Protein AF-A0A967WH83-F1 (afdb_monomer_lite)

Structure (mmCIF, N/CA/C/O backbone):
data_AF-A0A967WH83-F1
#
_entry.id   AF-A0A967WH83-F1
#
loop_
_atom_site.group_PDB
_atom_site.id
_atom_site.type_symbol
_atom_site.label_atom_id
_atom_site.label_alt_id
_atom_site.label_comp_id
_atom_site.label_asym_id
_atom_site.label_entity_id
_atom_site.label_seq_id
_atom_site.pdbx_PDB_ins_code
_atom_site.Cartn_x
_atom_site.Cartn_y
_atom_site.Cartn_z
_atom_site.occupancy
_atom_site.B_iso_or_equiv
_atom_site.auth_seq_id
_atom_site.auth_comp_id
_atom_site.auth_asym_id
_atom_site.auth_atom_id
_atom_site.pdbx_PDB_model_num
ATOM 1 N N . TYR A 1 1 ? 5.527 0.668 12.279 1.00 58.78 1 TYR A N 1
ATOM 2 C CA . TYR A 1 1 ? 4.237 0.368 11.621 1.00 58.78 1 TYR A CA 1
ATOM 3 C C . TYR A 1 1 ? 3.629 -0.958 12.084 1.00 58.78 1 TYR A C 1
ATOM 5 O O . TYR A 1 1 ? 2.510 -0.930 12.578 1.00 58.78 1 TYR A O 1
ATOM 13 N N . CYS A 1 2 ? 4.349 -2.089 12.033 1.00 67.12 2 CYS A N 1
ATOM 14 C CA . CYS A 1 2 ? 3.803 -3.416 12.383 1.00 67.12 2 CYS A CA 1
ATOM 15 C C . CYS A 1 2 ? 3.231 -3.522 13.811 1.00 67.12 2 CYS A C 1
ATOM 17 O O . CYS A 1 2 ? 2.157 -4.084 13.991 1.00 67.12 2 CYS A O 1
ATOM 19 N N . PHE A 1 3 ? 3.884 -2.918 14.811 1.00 72.75 3 PHE A N 1
ATOM 20 C CA . PHE A 1 3 ? 3.380 -2.912 16.192 1.00 72.75 3 PHE A CA 1
ATOM 21 C C . PHE A 1 3 ? 2.070 -2.131 16.354 1.00 72.75 3 PHE A C 1
ATOM 23 O O . PHE A 1 3 ? 1.200 -2.560 17.098 1.00 72.75 3 PHE A O 1
ATOM 30 N N . VAL A 1 4 ? 1.885 -1.028 15.620 1.00 73.88 4 VAL A N 1
ATOM 31 C CA . VAL A 1 4 ? 0.642 -0.236 15.668 1.00 73.88 4 VAL A CA 1
ATOM 32 C C . VAL A 1 4 ? -0.521 -1.033 15.081 1.00 73.88 4 VAL A C 1
ATOM 34 O O . VAL A 1 4 ? -1.594 -1.068 15.672 1.00 73.88 4 VAL A O 1
ATOM 37 N N . ALA A 1 5 ? -0.297 -1.727 13.961 1.00 70.25 5 ALA A N 1
ATOM 38 C CA . ALA A 1 5 ? -1.292 -2.629 13.385 1.00 70.25 5 ALA A CA 1
ATOM 39 C C . ALA A 1 5 ? -1.612 -3.803 14.329 1.00 70.25 5 ALA A C 1
ATOM 41 O O . ALA A 1 5 ? -2.774 -4.170 14.481 1.00 70.25 5 ALA A O 1
ATOM 42 N N . TRP A 1 6 ? -0.595 -4.356 14.998 1.00 73.44 6 TRP A N 1
ATOM 43 C CA . TRP A 1 6 ? -0.764 -5.438 15.965 1.00 73.44 6 TRP A CA 1
ATOM 44 C C . TRP A 1 6 ? -1.576 -5.007 17.191 1.00 73.44 6 TRP A C 1
ATOM 46 O O . TRP A 1 6 ? -2.530 -5.685 17.543 1.00 73.44 6 TRP A O 1
ATOM 56 N N . PHE A 1 7 ? -1.268 -3.859 17.801 1.00 75.69 7 PHE A N 1
ATOM 57 C CA . PHE A 1 7 ? -2.021 -3.346 18.952 1.00 75.69 7 PHE A CA 1
ATOM 58 C C . PHE A 1 7 ? -3.437 -2.881 18.583 1.00 75.69 7 PHE A C 1
ATOM 60 O O . PHE A 1 7 ? -4.366 -3.064 19.363 1.00 75.69 7 PHE A O 1
ATOM 67 N N . ALA A 1 8 ? -3.636 -2.326 17.384 1.00 70.50 8 ALA A N 1
ATOM 68 C CA .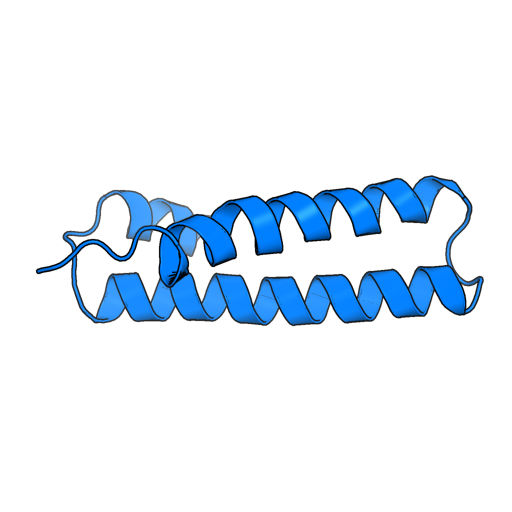 ALA A 1 8 ? -4.957 -1.901 16.919 1.00 70.50 8 ALA A CA 1
ATOM 69 C C . ALA A 1 8 ? -5.886 -3.072 16.542 1.00 70.50 8 ALA A C 1
ATOM 71 O O . ALA A 1 8 ? -7.091 -2.865 16.365 1.00 70.50 8 ALA A O 1
ATOM 72 N N . ARG A 1 9 ? -5.358 -4.299 16.401 1.00 69.56 9 ARG A N 1
ATOM 73 C CA . ARG A 1 9 ? -6.160 -5.469 16.010 1.00 69.56 9 ARG A CA 1
ATOM 74 C C . ARG A 1 9 ? -7.202 -5.834 17.074 1.00 69.56 9 ARG A C 1
ATOM 76 O O . ARG A 1 9 ? -8.322 -6.170 16.701 1.00 69.56 9 ARG A O 1
ATOM 83 N N . ASP A 1 10 ? -6.821 -5.709 18.348 1.00 71.19 10 ASP A N 1
ATOM 84 C CA . ASP A 1 10 ? -7.608 -6.090 19.529 1.00 71.19 10 ASP A CA 1
ATOM 85 C C . ASP A 1 10 ? -8.375 -4.892 20.125 1.00 71.19 10 ASP A C 1
ATOM 87 O O . ASP A 1 10 ? -9.156 -5.047 21.059 1.00 71.19 10 ASP A O 1
ATOM 91 N N . ALA A 1 11 ? -8.169 -3.687 19.581 1.00 70.88 11 ALA A N 1
ATOM 92 C CA . ALA A 1 11 ? -8.898 -2.496 19.993 1.00 70.88 11 ALA A CA 1
ATOM 93 C C . ALA A 1 11 ? -10.368 -2.565 19.543 1.00 70.88 11 ALA A C 1
ATOM 95 O O . ALA A 1 11 ? -10.660 -2.937 18.401 1.00 70.88 11 ALA A O 1
ATOM 96 N N . GLU A 1 12 ? -11.286 -2.157 20.425 1.00 74.12 12 GLU A N 1
ATOM 97 C CA . GLU A 1 12 ? -12.708 -2.000 20.106 1.00 74.12 12 GLU A CA 1
ATOM 98 C C . GLU A 1 12 ? -12.918 -1.069 18.902 1.00 74.12 12 GLU A C 1
ATOM 100 O O . GLU A 1 12 ? -12.103 -0.179 18.611 1.00 74.12 12 GLU A O 1
ATOM 105 N N . ASP A 1 13 ? -14.022 -1.291 18.181 1.00 67.12 13 ASP A N 1
ATOM 106 C CA . ASP A 1 13 ? -14.356 -0.514 16.990 1.00 67.12 13 ASP A CA 1
ATOM 107 C C . ASP A 1 13 ? -14.646 0.940 17.391 1.00 67.12 13 ASP A C 1
ATOM 109 O O . ASP A 1 13 ? -15.714 1.292 17.880 1.00 67.12 13 ASP A O 1
ATOM 113 N N . SER A 1 14 ? -13.628 1.780 17.240 1.00 75.75 14 SER A N 1
ATOM 114 C CA . SER A 1 14 ? -13.591 3.163 17.703 1.00 75.75 14 SER A CA 1
ATOM 115 C C . SER A 1 14 ? -13.115 4.076 16.578 1.00 75.75 14 SER A C 1
ATOM 117 O O . SER A 1 14 ? -12.442 3.644 15.633 1.00 75.75 14 SER A O 1
ATOM 119 N N . ALA A 1 15 ? -13.418 5.373 16.685 1.00 76.50 15 ALA A N 1
ATOM 120 C CA . ALA A 1 15 ? -12.949 6.376 15.726 1.00 76.50 15 ALA A CA 1
ATOM 121 C C . ALA A 1 15 ? -11.417 6.330 15.538 1.00 76.50 15 ALA A C 1
ATOM 123 O O . ALA A 1 15 ? -10.925 6.470 14.418 1.00 76.50 15 ALA A O 1
ATOM 124 N N . ALA A 1 16 ? -10.671 6.034 16.609 1.00 77.19 16 ALA A N 1
ATOM 125 C CA . ALA A 1 16 ? -9.221 5.862 16.575 1.00 77.19 16 ALA A CA 1
ATOM 126 C C . ALA A 1 16 ? -8.789 4.661 15.715 1.00 77.19 16 ALA A C 1
ATOM 128 O O . ALA A 1 16 ? -7.908 4.795 14.866 1.00 77.19 16 ALA A O 1
ATOM 129 N N . ARG A 1 17 ? -9.442 3.500 15.861 1.00 77.25 17 ARG A N 1
ATOM 130 C CA . ARG A 1 17 ? -9.149 2.308 15.049 1.00 77.25 17 ARG A CA 1
ATOM 131 C C . ARG A 1 17 ? -9.422 2.552 13.565 1.00 77.25 17 ARG A C 1
ATOM 133 O O . ARG A 1 17 ? -8.598 2.192 12.727 1.00 77.25 17 ARG A O 1
ATOM 140 N N . ARG A 1 18 ? -10.526 3.231 13.233 1.00 77.31 18 ARG A N 1
ATOM 141 C CA . ARG A 1 18 ? -10.844 3.628 11.849 1.00 77.31 18 ARG A CA 1
ATOM 142 C C . ARG A 1 18 ? -9.804 4.589 11.265 1.00 77.31 18 ARG A C 1
ATOM 144 O O . ARG A 1 18 ? -9.379 4.390 10.130 1.00 77.31 18 ARG A O 1
ATOM 151 N N . ALA A 1 19 ? -9.356 5.583 12.035 1.00 80.12 19 ALA A N 1
ATOM 152 C CA . ALA A 1 19 ? -8.310 6.516 11.612 1.00 80.12 19 ALA A CA 1
ATOM 153 C C . ALA A 1 19 ? -6.960 5.817 11.369 1.00 80.12 19 ALA A C 1
ATOM 155 O O . ALA A 1 19 ? -6.277 6.116 10.391 1.00 80.12 19 ALA A O 1
ATOM 156 N N . ILE A 1 20 ? -6.596 4.842 12.208 1.00 82.88 20 ILE A N 1
ATOM 157 C CA . ILE A 1 20 ? -5.380 4.035 12.033 1.00 82.88 20 ILE A CA 1
ATOM 158 C C . ILE A 1 20 ? -5.453 3.215 10.737 1.00 82.88 20 ILE A C 1
ATOM 160 O O . ILE A 1 20 ? -4.514 3.231 9.943 1.00 82.88 20 ILE A O 1
ATOM 164 N N . VAL A 1 21 ? -6.580 2.539 10.489 1.00 80.25 21 VAL A N 1
ATOM 165 C CA . VAL A 1 21 ? -6.810 1.764 9.257 1.00 80.25 21 VAL A CA 1
ATOM 166 C C . VAL A 1 21 ? -6.744 2.664 8.015 1.00 80.25 21 VAL A C 1
ATOM 168 O O . VAL A 1 21 ? -6.092 2.305 7.036 1.00 80.25 21 VAL A O 1
ATOM 171 N N . LEU A 1 22 ? -7.337 3.860 8.074 1.00 79.31 22 LEU A N 1
ATOM 172 C CA . LEU A 1 22 ? -7.229 4.885 7.027 1.00 79.31 22 LEU A CA 1
ATOM 173 C C . LEU A 1 22 ? -5.784 5.319 6.768 1.00 79.31 22 LEU A C 1
ATOM 175 O O . LEU A 1 22 ? -5.365 5.421 5.617 1.00 79.31 22 LEU A O 1
ATOM 179 N N . GLY A 1 23 ? -5.009 5.553 7.828 1.00 82.62 23 GLY A N 1
ATOM 180 C CA . GLY A 1 23 ? -3.598 5.912 7.714 1.00 82.62 23 GLY A CA 1
ATOM 181 C C . GLY A 1 23 ? -2.779 4.824 7.017 1.00 82.62 23 GLY A C 1
ATOM 182 O O . GLY A 1 23 ? -1.970 5.129 6.136 1.00 82.62 23 GLY A O 1
ATOM 183 N N . PHE A 1 24 ? -3.030 3.553 7.348 1.00 82.62 24 PHE A N 1
ATOM 184 C CA . PHE A 1 24 ? -2.403 2.411 6.675 1.00 82.62 24 PHE A CA 1
ATOM 185 C C . PHE A 1 24 ? -2.811 2.293 5.206 1.00 82.62 24 PHE A C 1
ATOM 187 O O . PHE A 1 24 ? -1.970 2.005 4.356 1.00 82.62 24 PHE A O 1
ATOM 194 N N . PHE A 1 25 ? -4.075 2.566 4.889 1.00 81.56 25 PHE A N 1
ATOM 195 C CA . PHE A 1 25 ? -4.550 2.570 3.511 1.00 81.56 25 PHE A CA 1
ATOM 196 C C . PHE A 1 25 ? -3.859 3.649 2.668 1.00 81.56 25 PHE A C 1
ATOM 198 O O . PHE A 1 25 ? -3.332 3.346 1.600 1.00 81.56 25 PHE A O 1
ATOM 205 N N . LEU A 1 26 ? -3.789 4.888 3.165 1.00 84.69 26 LEU A N 1
ATOM 206 C CA . LEU A 1 26 ? -3.161 6.007 2.453 1.00 84.69 26 LEU A CA 1
ATOM 207 C C . LEU A 1 26 ? -1.662 5.792 2.238 1.00 84.69 26 LEU A C 1
ATOM 209 O O . LEU A 1 26 ? -1.160 5.997 1.134 1.00 84.69 26 LEU A O 1
ATOM 213 N N . THR A 1 27 ? -0.943 5.337 3.266 1.00 85.44 27 THR A N 1
ATOM 214 C CA . THR A 1 27 ? 0.484 5.001 3.118 1.00 85.44 27 THR A CA 1
ATOM 215 C C . THR A 1 27 ? 0.696 3.852 2.137 1.00 85.44 27 THR A C 1
ATOM 217 O O . THR A 1 27 ? 1.630 3.897 1.337 1.00 85.44 27 THR A O 1
ATOM 220 N N . GLY A 1 28 ? -0.207 2.871 2.125 1.00 85.00 28 GLY A N 1
ATOM 221 C CA . GLY A 1 28 ? -0.243 1.822 1.114 1.00 85.00 28 GLY A CA 1
ATOM 222 C C . GLY A 1 28 ? -0.434 2.358 -0.310 1.00 85.00 28 GLY A C 1
ATOM 223 O O . GLY A 1 28 ? 0.312 1.961 -1.204 1.00 85.00 28 GLY A O 1
ATOM 224 N N . ILE A 1 29 ? -1.374 3.289 -0.528 1.00 86.75 29 ILE A N 1
ATOM 225 C CA . ILE A 1 29 ? -1.597 3.935 -1.838 1.00 86.75 29 ILE A CA 1
ATOM 226 C C . ILE A 1 29 ? -0.331 4.650 -2.309 1.00 86.75 29 ILE A C 1
ATOM 228 O O . ILE A 1 29 ? 0.077 4.493 -3.458 1.00 86.75 29 ILE A O 1
ATOM 232 N N . ILE A 1 30 ? 0.312 5.415 -1.426 1.00 91.12 30 ILE A N 1
ATOM 233 C CA . ILE A 1 30 ? 1.550 6.125 -1.764 1.00 91.12 30 ILE A CA 1
ATOM 234 C C . ILE A 1 30 ? 2.640 5.119 -2.156 1.00 91.12 30 ILE A C 1
ATOM 236 O O . ILE A 1 30 ? 3.285 5.290 -3.189 1.00 91.12 30 ILE A O 1
ATOM 240 N N . GLY A 1 31 ? 2.803 4.037 -1.386 1.00 88.19 31 GLY A N 1
ATOM 241 C CA . GLY A 1 31 ? 3.742 2.958 -1.704 1.00 88.19 31 GLY A CA 1
ATOM 242 C C . GLY A 1 31 ? 3.464 2.296 -3.057 1.00 88.19 31 GLY A C 1
ATOM 243 O O . GLY A 1 31 ? 4.399 2.067 -3.823 1.00 88.19 31 GLY A O 1
ATOM 244 N N . PHE A 1 32 ? 2.190 2.067 -3.396 1.00 89.56 32 PHE A N 1
ATOM 245 C CA . PHE A 1 32 ? 1.778 1.551 -4.704 1.00 89.56 32 PHE A CA 1
ATOM 246 C C . PHE A 1 32 ? 2.167 2.496 -5.845 1.00 89.56 32 PHE A C 1
ATOM 248 O O . PHE A 1 32 ? 2.752 2.052 -6.830 1.00 89.56 32 PHE A O 1
ATOM 255 N N . ILE A 1 33 ? 1.880 3.795 -5.707 1.00 92.56 33 ILE A N 1
ATOM 256 C CA . ILE A 1 33 ? 2.210 4.803 -6.725 1.00 92.56 33 ILE A CA 1
ATOM 257 C C . ILE A 1 33 ? 3.723 4.849 -6.945 1.00 92.56 33 ILE A C 1
ATOM 259 O O . ILE A 1 33 ? 4.180 4.806 -8.084 1.00 9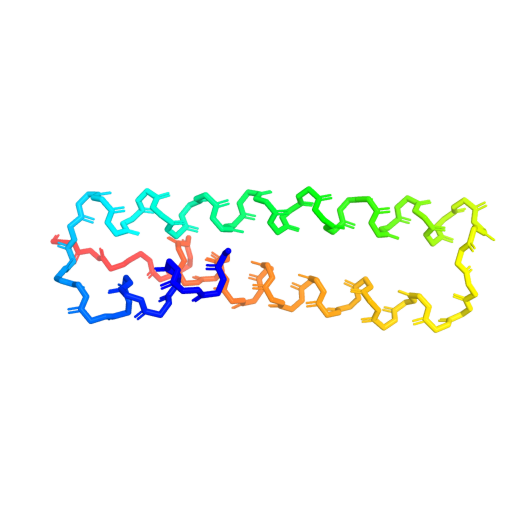2.56 33 ILE A O 1
ATOM 263 N N . VAL A 1 34 ? 4.509 4.885 -5.867 1.00 93.38 34 VAL A N 1
ATOM 264 C CA . VAL A 1 34 ? 5.975 4.904 -5.956 1.00 93.38 34 VAL A CA 1
ATOM 265 C C . VAL A 1 34 ? 6.506 3.630 -6.616 1.00 93.38 34 VAL A C 1
ATOM 267 O O . VAL A 1 34 ? 7.355 3.720 -7.500 1.00 93.38 34 VAL A O 1
ATOM 270 N N . ALA A 1 35 ? 5.991 2.452 -6.246 1.00 89.94 35 ALA A N 1
ATOM 271 C CA . ALA A 1 35 ? 6.380 1.187 -6.869 1.00 89.94 35 ALA A CA 1
ATOM 272 C C . ALA A 1 35 ? 6.034 1.154 -8.367 1.00 89.94 35 ALA A C 1
ATOM 274 O O . ALA A 1 35 ? 6.849 0.722 -9.180 1.00 89.94 35 ALA A O 1
ATOM 275 N N . LEU A 1 36 ? 4.856 1.657 -8.747 1.00 92.31 36 LEU A N 1
ATOM 276 C CA . LEU A 1 36 ? 4.429 1.729 -10.142 1.00 92.31 36 LEU A CA 1
ATOM 277 C C . LEU A 1 36 ? 5.318 2.680 -10.952 1.00 92.31 36 LEU A C 1
ATOM 279 O O . LEU A 1 36 ? 5.761 2.326 -12.040 1.00 92.31 36 LEU A O 1
ATOM 283 N N . LEU A 1 37 ? 5.640 3.857 -10.411 1.00 93.75 37 LEU A N 1
ATOM 284 C CA . LEU A 1 37 ? 6.562 4.803 -11.045 1.00 93.75 37 LEU A CA 1
ATOM 285 C C . LEU A 1 37 ? 7.976 4.222 -11.171 1.00 93.75 37 LEU A C 1
ATOM 287 O O . LEU A 1 37 ? 8.608 4.380 -12.214 1.00 93.75 37 LEU A O 1
ATOM 291 N N 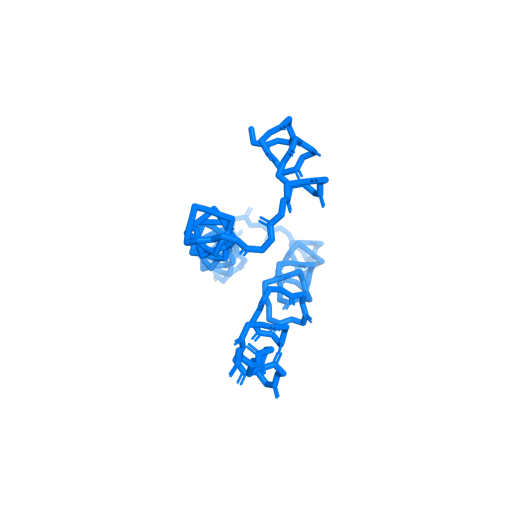. GLY A 1 38 ? 8.465 3.510 -10.152 1.00 92.38 38 GLY A N 1
ATOM 292 C CA . GLY A 1 38 ? 9.744 2.792 -10.193 1.00 92.38 38 GLY A CA 1
ATOM 293 C C . GLY A 1 38 ? 9.789 1.706 -11.275 1.00 92.38 38 GLY A C 1
ATOM 294 O O . GLY A 1 38 ? 10.796 1.563 -11.968 1.00 92.38 38 GLY A O 1
ATOM 295 N N . GLN A 1 39 ? 8.681 0.989 -11.474 1.00 92.62 39 GLN A N 1
ATOM 296 C CA . GLN A 1 39 ? 8.558 -0.009 -12.536 1.00 92.62 39 GLN A CA 1
ATOM 297 C C . GLN A 1 39 ? 8.503 0.632 -13.928 1.00 92.62 39 GLN A C 1
ATOM 299 O O . GLN A 1 39 ? 9.198 0.188 -14.839 1.00 92.62 39 GLN A O 1
ATOM 304 N N . LEU A 1 40 ? 7.704 1.690 -14.099 1.00 91.50 40 LEU A N 1
ATOM 305 C CA . LEU A 1 40 ? 7.521 2.370 -15.387 1.00 91.50 40 LEU A CA 1
ATOM 306 C C . LEU A 1 40 ? 8.749 3.184 -15.817 1.00 91.50 40 LEU A C 1
AT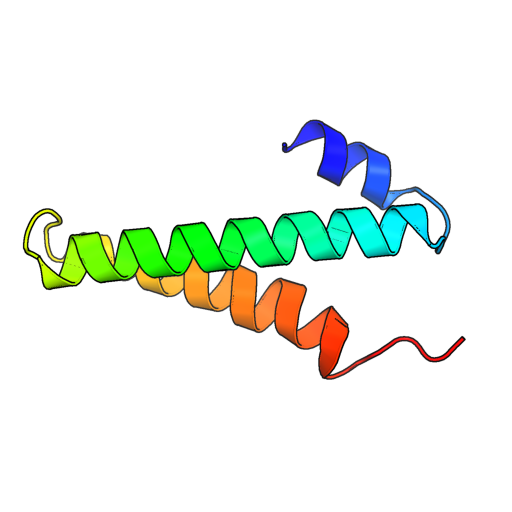OM 308 O O . LEU A 1 40 ? 8.997 3.329 -17.009 1.00 91.50 40 LEU A O 1
ATOM 312 N N . SER A 1 41 ? 9.529 3.692 -14.862 1.00 92.38 41 SER A N 1
ATOM 313 C CA . SER A 1 41 ? 10.789 4.399 -15.132 1.00 92.38 41 SER A CA 1
ATOM 314 C C . SER A 1 41 ? 11.954 3.468 -15.490 1.00 92.38 41 SER A C 1
ATOM 316 O O . SER A 1 41 ? 13.026 3.953 -15.841 1.00 92.38 41 SER A O 1
ATOM 318 N N . GLY A 1 42 ? 11.770 2.145 -15.406 1.00 88.88 42 GLY A N 1
ATOM 319 C CA . GLY A 1 42 ? 12.820 1.161 -15.685 1.00 88.88 42 GLY A CA 1
ATOM 320 C C . GLY A 1 42 ? 13.884 1.041 -14.588 1.00 88.88 42 GLY A C 1
ATOM 321 O O . GLY A 1 42 ? 14.894 0.374 -14.796 1.00 88.88 42 GLY A O 1
ATOM 322 N N . VAL A 1 43 ? 13.671 1.659 -13.417 1.00 91.88 43 VAL A N 1
ATOM 323 C CA . VAL A 1 43 ? 14.558 1.526 -12.244 1.00 91.88 43 VAL A CA 1
ATOM 324 C C . VAL A 1 43 ? 14.484 0.110 -11.666 1.00 91.88 43 VAL A C 1
ATOM 326 O O . VAL A 1 43 ? 15.471 -0.416 -11.153 1.00 91.88 43 VAL A O 1
ATOM 329 N N . MET A 1 44 ? 13.311 -0.519 -11.756 1.00 88.75 44 MET A N 1
ATOM 330 C CA . MET A 1 44 ? 13.084 -1.901 -11.345 1.00 88.75 44 MET A CA 1
ATOM 331 C C . MET A 1 44 ? 13.141 -2.862 -12.537 1.00 88.75 44 MET A C 1
ATOM 333 O O . MET A 1 44 ? 12.719 -2.542 -13.647 1.00 88.75 44 MET A O 1
ATOM 337 N N . ASN A 1 45 ? 13.636 -4.078 -12.293 1.00 89.44 45 ASN A N 1
ATOM 338 C CA . ASN A 1 45 ? 13.594 -5.162 -13.275 1.00 89.44 45 ASN A CA 1
ATOM 339 C C . ASN A 1 45 ? 12.174 -5.763 -13.386 1.00 89.44 45 ASN A C 1
ATOM 341 O O . ASN A 1 45 ? 11.232 -5.342 -12.715 1.00 89.44 45 ASN A O 1
ATOM 345 N N . THR A 1 46 ? 12.000 -6.800 -14.208 1.00 89.38 46 THR A N 1
ATOM 346 C CA . THR A 1 46 ? 10.699 -7.460 -14.417 1.00 89.38 46 THR A CA 1
ATOM 347 C C . THR A 1 46 ? 10.056 -7.990 -13.126 1.00 89.38 46 THR A C 1
ATOM 349 O O . THR A 1 46 ? 8.832 -8.043 -13.043 1.00 89.38 46 THR A O 1
ATOM 352 N N . LEU A 1 47 ? 10.840 -8.326 -12.093 1.00 90.25 47 LEU A N 1
ATOM 353 C CA . LEU A 1 47 ? 10.310 -8.778 -10.800 1.00 90.25 47 LEU A CA 1
ATOM 354 C C . LEU A 1 47 ? 9.631 -7.652 -10.008 1.00 90.25 47 LEU A C 1
ATOM 356 O O . LEU A 1 47 ? 8.827 -7.949 -9.128 1.00 90.25 47 LEU A O 1
ATOM 360 N N . GLY A 1 48 ? 9.881 -6.375 -10.318 1.00 87.31 48 GLY A N 1
ATOM 361 C CA . GLY A 1 48 ? 9.196 -5.258 -9.661 1.00 87.31 48 GLY A CA 1
ATOM 362 C C . GLY A 1 48 ? 7.680 -5.251 -9.900 1.00 87.31 48 GLY A C 1
ATOM 363 O O . GLY A 1 48 ? 6.927 -4.784 -9.046 1.00 87.31 48 GLY A O 1
ATOM 364 N N . TRP A 1 49 ? 7.192 -5.912 -10.958 1.00 91.25 49 TRP A N 1
ATOM 365 C CA . TRP A 1 49 ? 5.760 -6.172 -11.144 1.00 91.25 49 TRP A CA 1
ATOM 366 C C . TRP A 1 49 ? 5.136 -6.998 -10.009 1.00 91.25 49 TRP A C 1
ATOM 368 O O . TRP A 1 49 ? 3.965 -6.789 -9.693 1.00 91.25 49 TRP A O 1
ATOM 378 N N . LEU A 1 50 ? 5.897 -7.879 -9.342 1.00 92.00 50 LEU A N 1
ATOM 379 C CA . LEU A 1 50 ? 5.416 -8.588 -8.147 1.00 92.00 50 LEU A CA 1
ATOM 380 C C . LEU A 1 50 ? 5.167 -7.614 -6.994 1.00 92.00 50 LEU A C 1
ATOM 382 O O . LEU A 1 50 ? 4.169 -7.740 -6.290 1.00 92.00 50 LEU A O 1
ATOM 386 N N . VAL A 1 51 ? 6.044 -6.622 -6.822 1.00 89.69 51 VAL A N 1
ATOM 387 C CA . VAL A 1 51 ? 5.900 -5.584 -5.792 1.00 89.69 51 VAL A CA 1
ATOM 388 C C . VAL A 1 51 ? 4.664 -4.729 -6.075 1.00 89.69 51 VAL A C 1
ATOM 390 O O . VAL A 1 51 ? 3.849 -4.519 -5.179 1.00 89.69 51 VAL A O 1
ATOM 393 N N . VAL A 1 52 ? 4.474 -4.306 -7.329 1.00 89.31 52 VAL A N 1
ATOM 394 C CA . VAL A 1 52 ? 3.278 -3.566 -7.769 1.00 89.31 52 VAL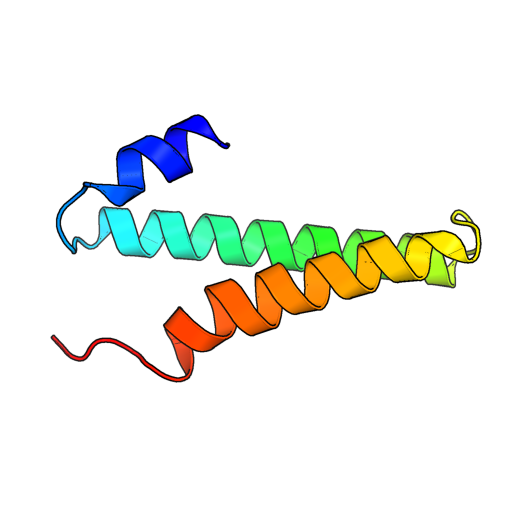 A CA 1
ATOM 395 C C . VAL A 1 52 ? 2.007 -4.384 -7.516 1.00 89.31 52 VAL A C 1
ATOM 397 O O . VAL A 1 52 ? 1.057 -3.871 -6.926 1.00 89.31 52 VAL A O 1
ATOM 400 N N . GLY A 1 53 ? 2.000 -5.666 -7.895 1.00 87.81 53 GLY A N 1
ATOM 401 C CA . GLY A 1 53 ? 0.870 -6.571 -7.674 1.00 87.81 53 GLY A CA 1
ATOM 402 C C . GLY A 1 53 ? 0.552 -6.788 -6.192 1.00 87.81 53 GLY A C 1
ATOM 403 O O . GLY A 1 53 ? -0.613 -6.734 -5.802 1.00 87.81 53 GLY A O 1
ATOM 404 N N . LEU A 1 54 ? 1.573 -6.959 -5.347 1.00 88.12 54 LEU A N 1
ATOM 405 C CA . LEU A 1 54 ? 1.410 -7.090 -3.896 1.00 88.12 54 LEU A CA 1
ATOM 406 C C . LEU A 1 54 ? 0.768 -5.846 -3.287 1.00 88.12 54 LEU A C 1
ATOM 408 O O . LEU A 1 54 ? -0.191 -5.974 -2.527 1.00 88.12 54 LEU A O 1
ATOM 412 N N . TYR A 1 55 ? 1.249 -4.653 -3.644 1.00 86.62 55 TYR A N 1
ATOM 413 C CA . TYR A 1 55 ? 0.628 -3.408 -3.201 1.00 86.62 55 TYR A CA 1
ATOM 414 C C . TYR A 1 55 ? -0.826 -3.306 -3.675 1.00 86.62 55 TYR A C 1
ATOM 416 O O . TYR A 1 55 ? -1.690 -2.926 -2.892 1.00 86.62 55 TYR A O 1
ATOM 424 N N . LEU A 1 56 ? -1.127 -3.703 -4.913 1.00 83.62 56 LEU A N 1
ATOM 425 C CA . LEU A 1 56 ? -2.486 -3.664 -5.459 1.00 83.62 56 LEU A CA 1
ATOM 426 C C . LEU A 1 56 ? -3.442 -4.581 -4.673 1.00 83.62 56 LEU A C 1
ATOM 428 O O . LEU A 1 56 ? -4.550 -4.170 -4.328 1.00 83.62 56 LEU A O 1
ATOM 432 N N . VAL A 1 57 ? -2.997 -5.785 -4.304 1.00 83.25 57 VAL A N 1
ATOM 433 C CA . VAL A 1 57 ? -3.783 -6.727 -3.489 1.00 83.25 57 VAL A CA 1
ATOM 434 C C . VAL A 1 57 ? -3.928 -6.246 -2.042 1.00 83.25 57 VAL A C 1
ATOM 436 O O . VAL A 1 57 ? -5.035 -6.245 -1.509 1.00 83.25 57 VAL A O 1
ATOM 439 N N . LEU A 1 58 ? -2.845 -5.806 -1.396 1.00 79.38 58 LEU A N 1
ATOM 440 C CA . LEU A 1 58 ? -2.864 -5.358 0.004 1.00 79.38 58 LEU A CA 1
ATOM 441 C C . LEU A 1 58 ? -3.677 -4.074 0.199 1.00 79.38 58 LEU A C 1
ATOM 443 O O . LEU A 1 58 ? -4.458 -3.962 1.144 1.00 79.38 58 LEU A O 1
ATOM 447 N N . VAL A 1 59 ? -3.500 -3.108 -0.698 1.00 78.44 59 VAL A N 1
ATOM 448 C CA . VAL A 1 59 ? -4.144 -1.796 -0.617 1.00 78.44 59 VAL A CA 1
ATOM 449 C C . VAL A 1 59 ? -5.554 -1.869 -1.179 1.00 78.44 59 VAL A C 1
ATOM 451 O O . VAL A 1 59 ? -6.499 -1.532 -0.473 1.00 78.44 59 VAL A O 1
ATOM 454 N N . GLY A 1 60 ? -5.718 -2.349 -2.413 1.00 66.69 60 GLY A N 1
ATOM 455 C CA . GLY A 1 60 ? -7.019 -2.426 -3.076 1.00 66.69 60 GLY A CA 1
ATOM 456 C C . GLY A 1 60 ? -7.919 -3.519 -2.500 1.00 66.69 60 GLY A C 1
ATOM 457 O O . GLY A 1 60 ? -9.067 -3.254 -2.147 1.00 66.69 60 GLY A O 1
ATOM 458 N N . GLY A 1 61 ? -7.395 -4.740 -2.367 1.00 64.06 61 GLY A N 1
ATOM 459 C CA . GLY A 1 61 ? -8.156 -5.907 -1.906 1.00 64.06 61 GLY A CA 1
ATOM 460 C C . GLY A 1 61 ? -8.262 -6.042 -0.386 1.00 64.06 61 GLY A C 1
ATOM 461 O O . GLY A 1 61 ? -9.272 -6.528 0.113 1.00 64.06 61 GLY A O 1
ATOM 462 N N . GLY A 1 62 ? -7.249 -5.607 0.362 1.00 68.75 62 GLY A N 1
ATOM 463 C CA . GLY A 1 62 ? -7.287 -5.583 1.823 1.00 68.75 62 GLY A CA 1
ATOM 464 C C . GLY A 1 62 ? -8.039 -4.358 2.328 1.00 68.75 62 GLY A C 1
ATOM 465 O O . GLY A 1 62 ? -9.233 -4.395 2.614 1.00 68.75 62 GLY A O 1
ATOM 466 N N . TYR A 1 63 ? -7.332 -3.242 2.437 1.00 62.34 63 TYR A N 1
ATOM 467 C CA . TYR A 1 63 ? -7.857 -2.052 3.100 1.00 62.34 63 TYR A CA 1
ATOM 468 C C . TYR A 1 63 ? -9.013 -1.379 2.340 1.00 62.34 63 TYR A C 1
ATOM 470 O O . TYR A 1 63 ? -10.026 -1.052 2.953 1.00 62.34 63 TYR A O 1
ATOM 478 N N . GLY A 1 64 ? -8.907 -1.221 1.018 1.00 61.75 64 GLY A N 1
ATOM 479 C CA . GLY A 1 64 ? -9.926 -0.558 0.199 1.00 61.75 64 GLY A CA 1
ATOM 480 C C . GLY A 1 64 ? -11.260 -1.308 0.174 1.00 61.75 64 GLY A C 1
ATOM 481 O O . GLY A 1 64 ? -12.316 -0.718 0.404 1.00 61.75 64 GLY A O 1
ATOM 482 N N . TYR A 1 65 ? -11.226 -2.626 -0.028 1.00 61.72 65 TYR A N 1
ATOM 483 C CA . TYR A 1 65 ? -12.433 -3.454 -0.034 1.00 61.72 65 TYR A CA 1
ATOM 484 C C . TYR A 1 65 ? -13.144 -3.475 1.329 1.00 61.72 65 TYR A C 1
ATOM 486 O O . TYR A 1 65 ? -14.353 -3.241 1.400 1.00 61.72 65 TYR A O 1
ATOM 494 N N . PHE A 1 66 ? -12.413 -3.703 2.427 1.00 62.31 66 PHE A N 1
ATOM 495 C CA . PHE A 1 66 ? -13.022 -3.739 3.762 1.00 62.31 66 PHE A CA 1
ATOM 496 C C . PHE A 1 66 ? -13.515 -2.372 4.239 1.00 62.31 66 PHE A C 1
ATOM 498 O O . PHE A 1 66 ? -14.454 -2.322 5.029 1.00 62.31 66 PHE A O 1
ATOM 505 N N . GLN A 1 67 ? -12.920 -1.272 3.771 1.00 63.38 67 GLN A N 1
ATOM 506 C CA . GLN A 1 67 ? -13.340 0.057 4.197 1.00 63.38 67 GLN A CA 1
ATOM 507 C C . GLN A 1 67 ? -14.513 0.619 3.379 1.00 63.38 67 GLN A C 1
ATOM 509 O O . GLN A 1 67 ? -15.410 1.229 3.960 1.00 63.38 67 GLN A O 1
ATOM 514 N N . PHE A 1 68 ? -14.527 0.414 2.057 1.00 63.75 68 PHE A N 1
ATOM 515 C CA . PHE A 1 68 ? -15.496 1.062 1.162 1.00 63.75 68 PHE A CA 1
ATOM 516 C C . PHE A 1 68 ? -16.568 0.123 0.599 1.00 63.75 68 PHE A C 1
ATOM 518 O O . PHE A 1 68 ? -17.677 0.578 0.336 1.00 63.75 68 PHE A O 1
ATOM 525 N N . VAL A 1 69 ? -16.282 -1.175 0.424 1.00 62.12 69 VAL A N 1
ATOM 526 C CA . VAL A 1 69 ? -17.238 -2.130 -0.182 1.00 62.12 69 VAL A CA 1
ATOM 527 C C . VAL A 1 69 ? -18.069 -2.856 0.875 1.00 62.12 69 VAL A C 1
ATOM 529 O O . VAL A 1 69 ? -19.235 -3.168 0.645 1.00 62.12 69 VAL A O 1
ATOM 532 N N . LYS A 1 70 ? -17.508 -3.079 2.067 1.00 54.75 70 LYS A N 1
ATOM 533 C CA . LYS A 1 70 ? -18.257 -3.541 3.245 1.00 54.75 70 LYS A CA 1
ATOM 534 C C . LYS A 1 70 ? -18.064 -2.587 4.423 1.00 54.75 70 LYS A C 1
ATOM 536 O O . LYS A 1 70 ? -17.452 -2.981 5.418 1.00 54.75 70 LYS A O 1
ATOM 541 N N . PRO A 1 71 ? -18.576 -1.348 4.350 1.00 55.72 71 PRO A N 1
ATOM 542 C CA . PRO A 1 71 ? -18.590 -0.498 5.525 1.00 55.72 71 PRO A CA 1
ATOM 543 C C . PRO A 1 71 ? -19.429 -1.211 6.590 1.00 55.72 71 PRO A C 1
ATOM 545 O O . PRO A 1 71 ? -20.609 -1.482 6.374 1.00 55.72 71 PRO A O 1
ATOM 548 N N . LYS A 1 72 ? -18.824 -1.563 7.732 1.00 51.75 72 LYS A N 1
ATOM 549 C CA . LYS A 1 72 ? -19.599 -1.978 8.905 1.00 51.75 72 LYS A CA 1
ATOM 550 C C . LYS A 1 72 ? -20.464 -0.786 9.307 1.00 51.75 72 LYS A C 1
ATOM 552 O O . LYS A 1 72 ? -19.954 0.209 9.832 1.00 51.75 72 LYS A O 1
ATOM 557 N N . THR A 1 73 ? -21.742 -0.880 8.961 1.00 47.66 73 THR A N 1
ATOM 558 C CA . THR A 1 73 ? -22.809 0.009 9.402 1.00 47.66 73 THR A CA 1
ATOM 559 C C . THR A 1 73 ? -22.880 -0.124 10.918 1.00 47.66 73 THR A C 1
ATOM 561 O O . THR A 1 73 ? -23.102 -1.222 11.428 1.00 47.66 73 THR A O 1
ATOM 564 N N . THR A 1 74 ? -22.545 0.962 11.613 1.00 44.50 74 THR A N 1
ATOM 565 C CA . THR A 1 74 ? -22.893 1.138 13.026 1.00 44.50 74 THR A CA 1
ATOM 566 C C . THR A 1 74 ? -24.407 1.202 13.149 1.00 44.50 74 THR A C 1
ATOM 568 O O . THR A 1 74 ? -25.024 1.805 12.240 1.00 44.50 74 THR A O 1
#

Sequence (74 aa):
YCFVAWFARDAEDSAARRAIVLGFFLTGIIGFIVALLGQLSGVMNTLGWLVVGLYLVLVGGGYGYFQFVKPKTT

Secondary structure (DSSP, 8-state):
-HHHHHHHHSS-S-HHHHHHHHHHHHHHHHHHHHHHHHHHTTSS-TTHHHHHHHHIIIIIIIIIIIIIIS----

Foldseek 3Di:
DVVVVVVLVPDDPDPVSVVVLVVVLVVLVVQLVVLVCCVVVVVDDPCSVVVNVVSCCCNCVNSVCVVPVPPPDD

pLDDT: mean 78.07, std 12.37, rang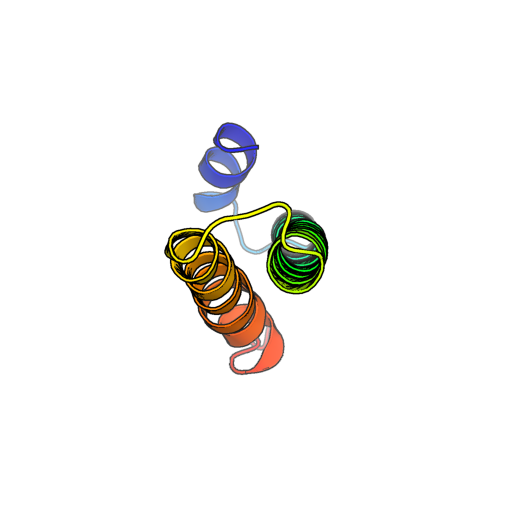e [44.5, 93.75]

Radius of gyration: 14.49 Å; chains: 1; bounding box: 38×15×36 Å